Protein AF-A0A957PET6-F1 (afdb_monomer_lite)

Radius of gyration: 12.15 Å; chains: 1; bounding box: 33×23×32 Å

pLDDT: mean 93.17, std 11.03, range [39.0, 98.38]

Foldseek 3Di:
DDPLVVLLLLLLLVLLVVLVCVVVVNDDDPVVVVVSVVVSVSSCVSCPVCSVVSSVNSVPDDPVRSVCSVVVVDD

Sequence (75 aa):
LSLQGESTRAMRLAGAAAAMRDRLQIPLSPAEQNQLDQALTPARQALAEAAAAAWESGRALTLEEAMAEALGSAA

Structure (mmCIF, N/CA/C/O backbone):
data_AF-A0A957PET6-F1
#
_entry.id   AF-A0A957PET6-F1
#
loop_
_atom_site.group_PDB
_atom_site.id
_atom_site.type_symbol
_atom_site.label_atom_id
_atom_site.label_alt_id
_atom_site.label_comp_id
_atom_site.label_asym_id
_atom_site.label_entity_id
_atom_site.label_seq_id
_atom_site.pdbx_PDB_ins_code
_atom_site.Cartn_x
_atom_site.Cartn_y
_atom_site.Cartn_z
_atom_site.occupancy
_atom_site.B_iso_or_equiv
_atom_site.auth_seq_id
_atom_site.auth_comp_id
_atom_site.auth_asym_id
_atom_site.auth_atom_id
_atom_site.pdbx_PDB_model_num
ATOM 1 N N . LEU A 1 1 ? -8.566 12.787 13.964 1.00 56.81 1 LEU A N 1
ATOM 2 C CA . LEU A 1 1 ? -8.622 11.455 13.319 1.00 56.81 1 LEU A CA 1
ATOM 3 C C . LEU A 1 1 ? -7.822 10.495 14.191 1.00 56.81 1 LEU A C 1
ATOM 5 O O . LEU A 1 1 ? -6.853 10.934 14.796 1.00 56.81 1 LEU A O 1
ATOM 9 N N . SER A 1 2 ? -8.263 9.249 14.370 1.00 74.88 2 SER A N 1
ATOM 10 C CA . SER A 1 2 ? -7.498 8.257 15.138 1.00 74.88 2 SER A CA 1
ATOM 11 C C . SER A 1 2 ? -6.364 7.687 14.277 1.00 74.88 2 SER A C 1
ATOM 13 O O . SER A 1 2 ? -6.513 7.565 13.061 1.00 74.88 2 SER A O 1
ATOM 15 N N . LEU A 1 3 ? -5.253 7.287 14.902 1.00 79.81 3 LEU A N 1
ATOM 16 C CA . LEU A 1 3 ? -4.094 6.695 14.214 1.00 79.81 3 LEU A CA 1
ATOM 17 C C . LEU A 1 3 ? -4.473 5.472 13.351 1.00 79.81 3 LEU A C 1
ATOM 19 O O . LEU A 1 3 ? -3.940 5.282 12.260 1.00 79.81 3 LEU A O 1
ATOM 23 N N . GLN A 1 4 ? -5.437 4.663 13.805 1.00 84.88 4 GLN A N 1
ATOM 24 C CA . GLN A 1 4 ? -5.958 3.521 13.042 1.00 84.88 4 GLN A CA 1
ATOM 25 C C . GLN A 1 4 ? -6.763 3.936 11.802 1.00 84.88 4 GLN A C 1
ATOM 27 O O . GLN A 1 4 ? -6.692 3.258 10.776 1.00 84.88 4 GLN A O 1
ATOM 32 N N . GLY A 1 5 ? -7.504 5.048 11.865 1.00 90.38 5 GLY A N 1
ATOM 33 C CA . GLY A 1 5 ? -8.247 5.571 10.717 1.00 90.38 5 GLY A CA 1
ATOM 34 C C . GLY A 1 5 ? -7.309 6.044 9.607 1.00 90.38 5 GLY A C 1
ATOM 35 O O . GLY A 1 5 ? -7.484 5.683 8.445 1.00 90.38 5 GLY A O 1
ATOM 36 N N . GLU A 1 6 ? -6.255 6.777 9.973 1.00 92.38 6 GLU A N 1
ATOM 37 C CA . GLU A 1 6 ? -5.224 7.214 9.023 1.00 92.38 6 GLU A CA 1
ATOM 38 C C . GLU A 1 6 ? -4.428 6.035 8.455 1.00 92.38 6 GLU A C 1
ATOM 40 O O . GLU A 1 6 ? -4.159 5.995 7.255 1.00 92.38 6 GLU A O 1
ATOM 45 N N . SER A 1 7 ? -4.130 5.029 9.283 1.00 96.00 7 SER A N 1
ATOM 46 C CA . SER A 1 7 ? -3.450 3.809 8.837 1.00 96.00 7 SER A CA 1
ATOM 47 C C . SER A 1 7 ? -4.300 3.008 7.847 1.00 96.00 7 SER A C 1
ATOM 49 O O . SER A 1 7 ? -3.790 2.558 6.821 1.00 96.00 7 SER A O 1
ATOM 51 N N . THR A 1 8 ? -5.606 2.866 8.109 1.00 96.31 8 THR A N 1
ATOM 52 C CA . THR A 1 8 ? -6.549 2.194 7.193 1.00 96.31 8 THR A CA 1
ATOM 53 C C . THR A 1 8 ? -6.587 2.899 5.844 1.00 96.31 8 THR A C 1
ATOM 55 O O . THR A 1 8 ? -6.445 2.257 4.804 1.00 96.31 8 THR A O 1
ATOM 58 N N . ARG A 1 9 ? -6.712 4.229 5.866 1.00 95.75 9 ARG A N 1
ATOM 59 C CA . ARG A 1 9 ? -6.719 5.066 4.664 1.00 95.75 9 ARG A CA 1
ATOM 60 C C . ARG A 1 9 ? -5.416 4.943 3.872 1.00 95.75 9 ARG A C 1
ATOM 62 O O . ARG A 1 9 ? -5.452 4.798 2.655 1.00 95.75 9 ARG A O 1
ATOM 69 N N . ALA A 1 10 ? -4.264 4.948 4.545 1.00 96.62 10 ALA A N 1
ATOM 70 C CA . ALA A 1 10 ? -2.967 4.774 3.892 1.00 96.62 10 ALA A CA 1
ATOM 71 C C . ALA A 1 10 ? -2.864 3.419 3.167 1.00 96.62 10 ALA A C 1
ATOM 73 O O . ALA A 1 10 ? -2.462 3.371 2.004 1.00 96.62 10 ALA A O 1
ATOM 74 N N . MET A 1 11 ? -3.282 2.327 3.821 1.00 97.88 11 MET A N 1
ATOM 75 C CA . MET A 1 11 ? -3.281 0.991 3.214 1.00 97.88 11 MET A CA 1
ATOM 76 C C . MET A 1 11 ? -4.236 0.888 2.020 1.00 97.88 11 MET A C 1
ATOM 78 O O . MET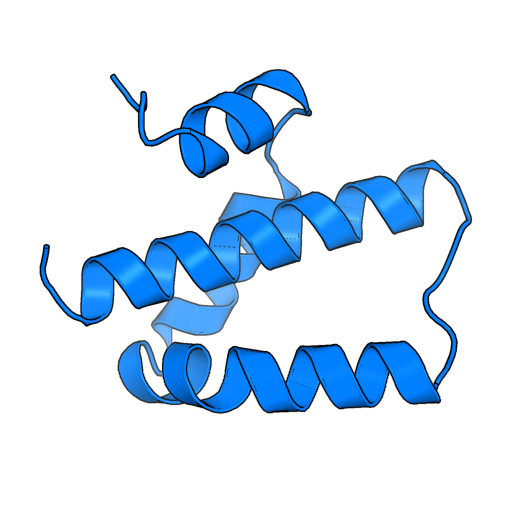 A 1 11 ? -3.865 0.310 0.998 1.00 97.88 11 MET A O 1
ATOM 82 N N . ARG A 1 12 ? -5.436 1.476 2.120 1.00 98.12 12 ARG A N 1
ATOM 83 C CA . ARG A 1 12 ? -6.422 1.499 1.029 1.00 98.12 12 ARG A CA 1
ATOM 84 C C . ARG A 1 12 ? -5.926 2.291 -0.180 1.00 98.12 12 ARG A C 1
ATOM 86 O O . ARG A 1 12 ? -5.949 1.777 -1.295 1.00 98.12 12 ARG A O 1
ATOM 93 N N . LEU A 1 13 ? -5.395 3.497 0.026 1.00 97.94 13 LEU A N 1
ATOM 94 C CA . LEU A 1 13 ? -4.843 4.312 -1.063 1.00 97.94 13 LEU A CA 1
ATOM 95 C C . LEU A 1 13 ? -3.653 3.630 -1.751 1.00 97.94 13 LEU A C 1
ATOM 97 O O . LEU A 1 13 ? -3.543 3.669 -2.977 1.00 97.94 13 LEU A O 1
ATOM 101 N N . ALA A 1 14 ? -2.788 2.956 -0.990 1.00 97.88 14 ALA A N 1
ATOM 102 C CA . ALA A 1 14 ? -1.679 2.205 -1.566 1.00 97.88 14 ALA A CA 1
ATOM 103 C C . ALA A 1 14 ? -2.145 0.981 -2.374 1.00 97.88 14 ALA A C 1
ATOM 105 O O . ALA A 1 14 ? -1.611 0.731 -3.458 1.00 97.88 14 ALA A O 1
ATOM 106 N N . GLY A 1 15 ? -3.166 0.263 -1.895 1.00 98.00 15 GLY A N 1
ATOM 107 C CA . GLY A 1 15 ? -3.812 -0.817 -2.643 1.00 98.00 15 GLY A CA 1
ATOM 108 C C . GLY A 1 15 ? -4.444 -0.319 -3.948 1.00 98.00 15 GLY A C 1
ATOM 109 O O . GLY A 1 15 ? -4.224 -0.909 -5.006 1.00 98.00 15 GLY A O 1
ATOM 110 N N . ALA A 1 16 ? -5.147 0.816 -3.911 1.00 98.38 16 ALA A N 1
ATOM 111 C CA . ALA A 1 16 ? -5.738 1.430 -5.101 1.00 98.38 16 ALA A CA 1
ATOM 112 C C . ALA A 1 16 ? -4.669 1.799 -6.141 1.00 98.38 16 ALA A C 1
ATOM 114 O O . ALA A 1 16 ? -4.767 1.415 -7.309 1.00 98.38 16 ALA A O 1
ATOM 115 N N . ALA A 1 17 ? -3.594 2.466 -5.708 1.00 97.44 17 ALA A N 1
ATOM 116 C CA . ALA A 1 17 ? -2.464 2.793 -6.573 1.00 97.44 17 ALA A CA 1
ATOM 117 C C . ALA A 1 17 ? -1.792 1.534 -7.155 1.00 97.44 17 ALA A C 1
ATOM 119 O O . ALA A 1 17 ? -1.361 1.541 -8.310 1.00 97.44 17 ALA A O 1
ATOM 120 N N . ALA A 1 18 ? -1.730 0.437 -6.391 1.00 97.69 18 ALA A N 1
ATOM 121 C CA . ALA A 1 18 ? -1.227 -0.841 -6.884 1.00 97.69 18 ALA A CA 1
ATOM 122 C C . ALA A 1 18 ? -2.086 -1.422 -8.007 1.00 97.69 18 ALA A C 1
ATOM 124 O O . ALA A 1 18 ? -1.554 -1.737 -9.069 1.00 97.69 18 ALA A O 1
ATOM 125 N N . ALA A 1 19 ? -3.405 -1.469 -7.824 1.00 97.44 19 ALA A N 1
ATOM 126 C CA . ALA A 1 19 ? -4.319 -1.936 -8.861 1.00 97.44 19 ALA A CA 1
ATOM 127 C C . ALA A 1 19 ? -4.246 -1.079 -10.140 1.00 97.44 19 ALA A C 1
ATOM 129 O O . ALA A 1 19 ? -4.342 -1.609 -11.246 1.00 97.44 19 ALA A O 1
ATOM 130 N N . MET A 1 20 ? -4.042 0.237 -10.018 1.00 96.31 20 MET A N 1
ATOM 131 C CA . MET A 1 20 ? -3.862 1.124 -11.176 1.00 96.31 20 MET A CA 1
ATOM 132 C C . MET A 1 20 ? -2.587 0.802 -11.956 1.00 96.31 20 MET A C 1
ATOM 134 O O . MET A 1 20 ? -2.635 0.664 -13.176 1.00 96.31 20 MET A O 1
ATOM 138 N N . ARG A 1 21 ? -1.459 0.638 -11.261 1.00 96.69 21 ARG A N 1
ATOM 139 C CA . ARG A 1 21 ? -0.188 0.240 -11.880 1.00 96.69 21 ARG A CA 1
ATOM 140 C C . ARG A 1 21 ? -0.284 -1.111 -12.587 1.00 96.69 21 ARG A C 1
ATOM 142 O O . ARG A 1 21 ? 0.205 -1.226 -13.708 1.00 96.69 21 ARG A O 1
ATOM 149 N N . ASP A 1 22 ? -0.960 -2.087 -11.977 1.00 96.25 22 ASP A N 1
ATOM 150 C CA . ASP A 1 22 ? -1.211 -3.400 -12.587 1.00 96.25 22 ASP A CA 1
ATOM 151 C C . ASP A 1 22 ? -2.025 -3.254 -13.884 1.00 96.25 22 ASP A C 1
ATOM 153 O O . ASP A 1 22 ? -1.648 -3.788 -14.925 1.00 96.25 22 ASP A O 1
ATOM 157 N N . ARG A 1 23 ? -3.120 -2.481 -13.857 1.00 95.50 23 ARG A N 1
ATOM 158 C CA . ARG A 1 23 ? -3.974 -2.231 -15.036 1.00 95.50 23 ARG A CA 1
ATOM 159 C C . ARG A 1 23 ? -3.220 -1.531 -16.165 1.00 95.50 23 ARG A C 1
ATOM 161 O O . ARG A 1 23 ? -3.424 -1.861 -17.328 1.00 95.50 23 ARG A O 1
ATOM 168 N N . LEU A 1 24 ? -2.357 -0.577 -15.821 1.00 96.19 24 LEU A N 1
ATOM 169 C CA . LEU A 1 24 ? -1.567 0.190 -16.784 1.00 96.19 24 LEU A CA 1
ATOM 170 C C . LEU A 1 24 ? -0.310 -0.549 -17.261 1.00 96.19 24 LEU A C 1
ATOM 172 O O . LEU A 1 24 ? 0.330 -0.081 -18.196 1.00 96.19 24 LEU A O 1
ATOM 176 N N . GLN A 1 25 ? 0.037 -1.686 -16.645 1.00 97.44 25 GLN A N 1
ATOM 177 C CA . GLN A 1 25 ? 1.290 -2.410 -16.888 1.00 97.44 25 GLN A CA 1
ATOM 178 C C . GLN A 1 25 ? 2.532 -1.535 -16.637 1.00 97.44 25 GLN A C 1
ATOM 180 O O . GLN A 1 25 ? 3.540 -1.635 -17.333 1.00 97.44 25 GLN A O 1
ATOM 185 N N . ILE A 1 26 ? 2.456 -0.678 -15.614 1.00 96.50 26 ILE A N 1
ATOM 186 C CA . ILE A 1 26 ? 3.543 0.210 -15.185 1.00 96.50 26 ILE A CA 1
ATOM 187 C C . ILE A 1 26 ? 3.947 -0.203 -13.764 1.00 96.50 26 ILE A C 1
ATOM 189 O O . ILE A 1 26 ? 3.492 0.402 -12.787 1.00 96.50 26 ILE A O 1
ATOM 193 N N . PRO A 1 27 ? 4.739 -1.281 -13.611 1.00 95.62 27 PRO A N 1
ATOM 194 C CA . PRO A 1 27 ? 5.218 -1.690 -12.301 1.00 95.62 27 PRO A CA 1
ATOM 195 C C . PRO A 1 27 ? 6.170 -0.636 -11.730 1.00 95.62 27 PRO A C 1
ATOM 197 O O . PRO A 1 27 ? 6.853 0.074 -12.468 1.00 95.62 27 PRO A O 1
ATOM 200 N N . LEU A 1 28 ? 6.242 -0.567 -10.401 1.00 97.25 28 LEU A N 1
ATOM 201 C CA . LEU A 1 28 ? 7.297 0.190 -9.734 1.00 97.25 28 LEU A CA 1
ATOM 202 C C . LEU A 1 28 ? 8.648 -0.482 -9.987 1.00 97.25 28 LEU A C 1
ATOM 204 O O . LEU A 1 28 ? 8.750 -1.712 -10.009 1.00 97.25 28 LEU A O 1
ATOM 208 N N . SER A 1 29 ? 9.699 0.320 -10.116 1.00 97.88 29 SER A N 1
ATOM 209 C CA . SER A 1 29 ? 11.062 -0.191 -10.021 1.00 97.88 29 SER A CA 1
ATOM 210 C C . SER A 1 29 ? 11.310 -0.795 -8.628 1.00 97.88 29 SER A C 1
ATOM 212 O O . SER A 1 29 ? 10.644 -0.425 -7.654 1.00 97.88 29 SER A O 1
ATOM 214 N N . PRO A 1 30 ? 12.311 -1.681 -8.470 1.00 97.75 30 PRO A N 1
ATOM 215 C CA . PRO A 1 30 ? 12.634 -2.257 -7.164 1.00 97.75 30 PRO A CA 1
ATOM 216 C C . PRO A 1 30 ? 12.926 -1.206 -6.080 1.00 97.75 30 PRO A C 1
ATOM 218 O O . PRO A 1 30 ? 12.586 -1.400 -4.914 1.00 97.75 30 PRO A O 1
ATOM 221 N N . ALA A 1 31 ? 13.533 -0.076 -6.456 1.00 98.12 31 ALA A N 1
ATOM 222 C CA . ALA A 1 31 ? 13.823 1.013 -5.530 1.00 98.12 31 ALA A CA 1
ATOM 223 C C . ALA A 1 31 ? 12.542 1.714 -5.047 1.00 98.12 31 ALA A C 1
ATOM 225 O O . ALA A 1 31 ? 12.395 1.954 -3.850 1.00 98.12 31 ALA A O 1
ATOM 226 N N . GLU A 1 32 ? 11.601 1.995 -5.950 1.00 97.81 32 GLU A N 1
ATOM 227 C CA . GLU A 1 32 ? 10.312 2.612 -5.613 1.00 97.81 32 GLU A CA 1
ATOM 228 C C . GLU A 1 32 ? 9.432 1.671 -4.783 1.00 97.81 32 GLU A C 1
ATOM 230 O O . GLU A 1 32 ? 8.805 2.108 -3.819 1.00 97.81 32 GLU A O 1
ATOM 235 N N . GLN A 1 33 ? 9.429 0.372 -5.100 1.00 97.69 33 GLN A N 1
ATOM 236 C CA . GLN A 1 33 ? 8.710 -0.630 -4.311 1.00 97.69 33 GLN A CA 1
ATOM 237 C C . GLN A 1 33 ? 9.250 -0.693 -2.873 1.00 97.69 33 GLN A C 1
ATOM 239 O O . GLN A 1 33 ? 8.474 -0.634 -1.922 1.00 97.69 33 GLN A O 1
ATOM 244 N N . ASN A 1 34 ? 10.577 -0.698 -2.699 1.00 97.81 34 ASN A N 1
ATOM 245 C CA . ASN A 1 34 ? 11.199 -0.659 -1.373 1.00 97.81 34 ASN A CA 1
ATOM 246 C C . ASN A 1 34 ? 10.856 0.619 -0.591 1.00 97.81 34 ASN A C 1
ATOM 248 O O . ASN A 1 34 ? 10.634 0.554 0.618 1.00 97.81 34 ASN A O 1
ATOM 252 N N . GLN A 1 35 ? 10.811 1.777 -1.258 1.00 98.06 35 GLN A N 1
ATOM 253 C CA . GLN A 1 35 ? 10.399 3.034 -0.624 1.00 98.06 35 GLN A CA 1
ATOM 254 C C . GLN A 1 35 ? 8.935 2.983 -0.175 1.00 98.06 35 GLN A C 1
ATOM 256 O O . GLN A 1 35 ? 8.628 3.367 0.955 1.00 98.06 35 GLN A O 1
ATOM 261 N N . LEU A 1 36 ? 8.042 2.462 -1.023 1.00 97.31 36 LEU A N 1
ATOM 262 C CA . LEU A 1 36 ? 6.632 2.276 -0.689 1.00 97.31 36 LEU A CA 1
ATOM 263 C C . LEU A 1 36 ? 6.462 1.340 0.515 1.00 97.31 36 LEU A C 1
ATOM 265 O O . LEU A 1 36 ? 5.715 1.650 1.442 1.00 97.31 36 LEU A O 1
ATOM 269 N N . ASP A 1 37 ? 7.178 0.217 0.539 1.00 97.00 37 ASP A N 1
ATOM 270 C CA . ASP A 1 37 ? 7.076 -0.751 1.630 1.00 97.00 37 ASP A CA 1
ATOM 271 C C . ASP A 1 37 ? 7.578 -0.200 2.968 1.00 97.00 37 ASP A C 1
ATOM 273 O O . ASP A 1 37 ? 6.956 -0.445 4.009 1.00 97.00 37 A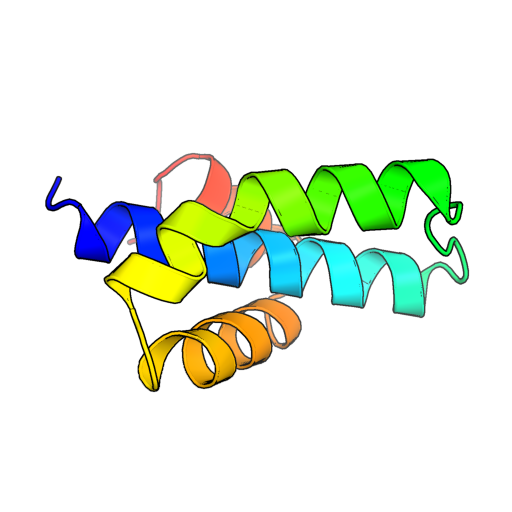SP A O 1
ATOM 277 N N . GLN A 1 38 ? 8.645 0.599 2.948 1.00 97.75 38 GLN A N 1
ATOM 278 C CA . GLN A 1 38 ? 9.118 1.313 4.135 1.00 97.75 38 GLN A CA 1
ATOM 279 C C . GLN A 1 38 ? 8.088 2.342 4.611 1.00 97.75 38 GLN A C 1
ATOM 281 O O . GLN A 1 38 ? 7.744 2.354 5.794 1.00 97.75 38 GLN A O 1
ATOM 286 N N . ALA A 1 39 ? 7.528 3.144 3.699 1.00 96.62 39 ALA A N 1
ATOM 287 C CA . ALA A 1 39 ? 6.524 4.154 4.031 1.00 96.62 39 ALA A CA 1
ATOM 288 C C . ALA A 1 39 ? 5.244 3.554 4.643 1.00 96.62 39 ALA A C 1
ATOM 290 O O . ALA A 1 39 ? 4.628 4.169 5.512 1.00 96.62 39 ALA A O 1
ATOM 291 N N . LEU A 1 40 ? 4.858 2.338 4.239 1.00 97.19 40 LEU A N 1
ATOM 292 C CA . LEU A 1 40 ? 3.674 1.643 4.759 1.00 97.19 40 LEU A CA 1
ATOM 293 C C . LEU A 1 40 ? 3.921 0.850 6.045 1.00 97.19 40 LEU A C 1
ATOM 295 O O . LEU A 1 40 ? 2.962 0.375 6.656 1.00 97.19 40 LEU A O 1
ATOM 299 N N . THR A 1 41 ? 5.172 0.697 6.485 1.00 97.69 41 THR A N 1
ATOM 300 C CA . THR A 1 41 ? 5.502 -0.080 7.692 1.00 97.69 41 THR A CA 1
ATOM 301 C C . THR A 1 41 ? 4.728 0.389 8.937 1.00 97.69 41 THR A C 1
ATOM 303 O O . THR A 1 41 ? 4.128 -0.467 9.592 1.00 97.69 41 THR A O 1
ATOM 306 N N . PRO A 1 42 ? 4.624 1.699 9.246 1.00 96.19 42 PRO A N 1
ATOM 307 C CA . PRO A 1 42 ? 3.854 2.168 10.400 1.00 96.19 42 PRO A CA 1
ATOM 308 C C . PRO A 1 42 ? 2.363 1.818 10.311 1.00 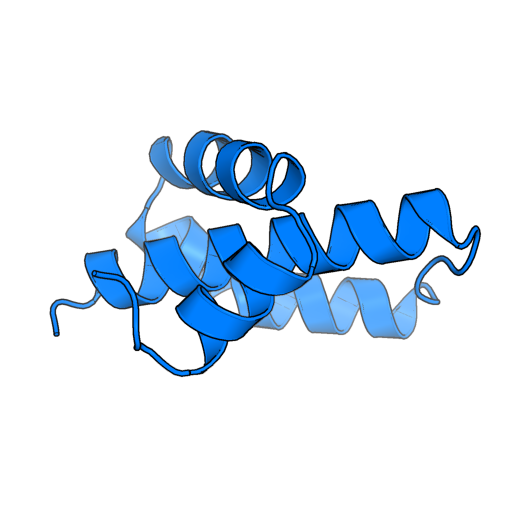96.19 42 PRO A C 1
ATOM 310 O O . PRO A 1 42 ? 1.771 1.380 11.295 1.00 96.19 42 PRO A O 1
ATOM 313 N N . ALA A 1 43 ? 1.761 1.952 9.124 1.00 96.25 43 ALA A N 1
ATOM 314 C CA . ALA A 1 43 ? 0.350 1.635 8.911 1.00 96.25 43 ALA A CA 1
ATOM 315 C C . ALA A 1 43 ? 0.080 0.129 9.052 1.00 96.25 43 ALA A C 1
ATOM 317 O O . ALA A 1 43 ? -0.897 -0.269 9.686 1.00 96.25 43 ALA A O 1
ATOM 318 N N . ARG A 1 44 ? 0.979 -0.719 8.530 1.00 96.56 44 ARG A N 1
ATOM 319 C CA . ARG A 1 44 ? 0.907 -2.177 8.714 1.00 96.56 44 ARG A CA 1
ATOM 320 C C . ARG A 1 44 ? 1.008 -2.560 10.190 1.00 96.56 44 ARG A C 1
ATOM 322 O O . ARG A 1 44 ? 0.223 -3.379 10.653 1.00 96.56 44 ARG A O 1
ATOM 329 N N . GLN A 1 45 ? 1.920 -1.941 10.940 1.00 96.25 45 GLN A N 1
ATOM 330 C CA . GLN A 1 45 ? 2.079 -2.192 12.377 1.00 96.25 45 GLN A CA 1
ATOM 331 C C . GLN A 1 45 ? 0.857 -1.745 13.188 1.00 96.25 45 GLN A C 1
ATOM 333 O O . GLN A 1 45 ? 0.422 -2.468 14.079 1.00 96.25 45 GLN A O 1
ATOM 338 N N . ALA A 1 46 ? 0.280 -0.586 12.868 1.00 96.12 46 ALA A N 1
ATOM 339 C CA . ALA A 1 46 ? -0.886 -0.056 13.573 1.00 96.12 46 ALA A CA 1
ATOM 340 C C . ALA A 1 46 ? -2.168 -0.878 13.342 1.00 96.12 46 ALA A C 1
ATOM 342 O O . ALA A 1 46 ? -3.042 -0.902 14.210 1.00 96.12 46 ALA A O 1
ATOM 343 N N . LEU A 1 47 ? -2.293 -1.525 12.178 1.00 96.25 47 LEU A N 1
ATOM 344 C CA . LEU A 1 47 ? -3.471 -2.313 11.798 1.00 96.25 47 LEU A CA 1
ATOM 345 C C . LEU A 1 47 ? -3.329 -3.814 12.064 1.00 96.25 47 LEU A C 1
ATOM 347 O O . LEU A 1 47 ? -4.347 -4.500 12.151 1.00 96.25 47 LEU A O 1
ATOM 351 N N . ALA A 1 48 ? -2.099 -4.324 12.169 1.00 96.00 48 ALA A N 1
ATOM 352 C CA . ALA A 1 48 ? -1.810 -5.751 12.287 1.00 96.00 48 ALA A CA 1
ATOM 353 C C . ALA A 1 48 ? -2.584 -6.569 11.229 1.00 96.00 48 ALA A C 1
ATOM 355 O O . ALA A 1 48 ? -2.481 -6.290 10.033 1.00 96.00 48 ALA A O 1
ATOM 356 N N . GLU A 1 49 ? -3.403 -7.531 11.656 1.00 94.25 49 GLU A N 1
ATOM 357 C CA . GLU A 1 49 ? -4.205 -8.405 10.786 1.00 94.25 49 GLU A CA 1
ATOM 358 C C . GLU A 1 49 ? -5.157 -7.637 9.846 1.00 94.25 49 GLU A C 1
ATOM 360 O O . GLU A 1 49 ? -5.464 -8.098 8.746 1.00 94.25 49 GLU A O 1
ATOM 365 N N . ALA A 1 50 ? -5.595 -6.428 10.224 1.00 95.62 50 ALA A N 1
ATOM 366 C CA . ALA A 1 50 ? -6.479 -5.615 9.388 1.00 95.62 50 ALA A CA 1
ATOM 367 C C . ALA A 1 50 ? -5.760 -4.975 8.183 1.00 95.62 50 ALA A C 1
ATOM 369 O O . ALA A 1 50 ? -6.420 -4.500 7.256 1.00 95.62 50 ALA A O 1
ATOM 370 N N . ALA A 1 51 ? -4.422 -4.970 8.157 1.00 96.75 51 ALA A N 1
ATOM 371 C CA . ALA A 1 51 ? -3.645 -4.336 7.093 1.00 96.75 51 ALA A CA 1
ATOM 372 C C . ALA A 1 51 ? -3.896 -4.986 5.722 1.00 96.75 51 ALA A C 1
ATOM 374 O O . ALA A 1 51 ? -4.062 -4.282 4.726 1.00 96.75 51 ALA A O 1
ATOM 375 N N . ALA A 1 52 ? -3.961 -6.321 5.672 1.00 96.94 52 ALA A N 1
ATOM 376 C CA . ALA A 1 52 ? -4.202 -7.062 4.434 1.00 96.94 52 ALA A CA 1
ATOM 377 C C . ALA A 1 52 ? -5.617 -6.812 3.886 1.00 96.94 52 ALA A C 1
ATOM 379 O O . ALA A 1 52 ? -5.790 -6.584 2.689 1.00 96.94 52 ALA A O 1
ATOM 380 N N . ALA A 1 53 ? -6.622 -6.775 4.766 1.00 97.69 53 ALA A N 1
ATOM 381 C CA . ALA A 1 53 ? -7.996 -6.462 4.383 1.00 97.69 53 ALA A CA 1
ATOM 382 C C . ALA A 1 53 ? -8.133 -5.016 3.874 1.00 97.69 53 ALA A C 1
ATOM 384 O O . ALA A 1 53 ? -8.794 -4.777 2.865 1.00 97.69 53 ALA A O 1
ATOM 385 N N . ALA A 1 54 ? -7.473 -4.054 4.530 1.00 97.69 54 ALA A N 1
ATOM 386 C CA . ALA A 1 54 ? -7.451 -2.663 4.084 1.00 97.69 54 ALA A CA 1
ATOM 387 C C . ALA A 1 54 ? -6.768 -2.511 2.713 1.00 97.69 54 ALA A C 1
ATOM 389 O O . ALA A 1 54 ? -7.269 -1.786 1.856 1.00 97.69 54 ALA A O 1
ATOM 390 N N . TRP A 1 55 ? -5.668 -3.231 2.477 1.00 98.19 55 TRP A N 1
ATOM 391 C CA . TRP A 1 55 ? -5.010 -3.275 1.171 1.00 98.19 55 TRP A CA 1
ATOM 392 C C . TRP A 1 55 ? -5.942 -3.799 0.074 1.00 98.19 55 TRP A C 1
ATOM 394 O O . TRP A 1 55 ? -6.109 -3.138 -0.951 1.00 98.19 55 TRP A O 1
ATOM 404 N N . GLU A 1 56 ? -6.583 -4.952 0.289 1.00 98.25 56 GLU A N 1
ATOM 405 C CA . GLU A 1 56 ? -7.466 -5.553 -0.718 1.00 98.25 56 GLU A CA 1
ATOM 406 C C . GLU A 1 56 ? -8.715 -4.699 -0.966 1.00 98.25 56 GLU A C 1
ATOM 408 O O . GLU A 1 56 ? -9.105 -4.485 -2.112 1.00 98.25 56 GLU A O 1
ATOM 413 N N . SER A 1 57 ? -9.282 -4.107 0.090 1.00 97.81 57 SER A N 1
ATOM 414 C CA . SER A 1 57 ? -10.356 -3.119 -0.046 1.00 97.81 57 SER A CA 1
ATOM 415 C C . SER A 1 57 ? -9.927 -1.924 -0.898 1.00 97.81 57 SER A C 1
ATOM 417 O O . SER A 1 57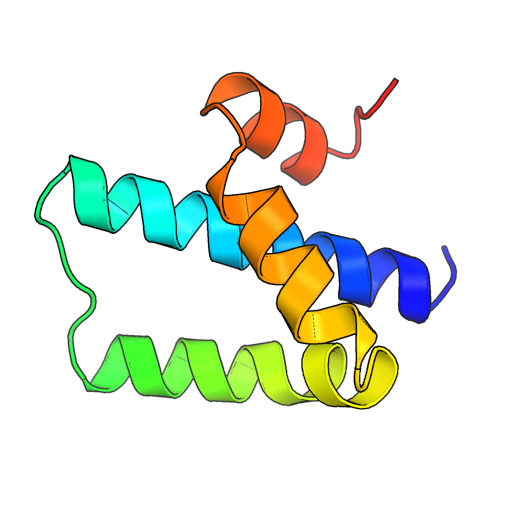 ? -10.744 -1.402 -1.648 1.00 97.81 57 SER A O 1
ATOM 419 N N . GLY A 1 58 ? -8.668 -1.498 -0.790 1.00 97.94 58 GLY A N 1
ATOM 420 C CA . GLY A 1 58 ? -8.082 -0.465 -1.634 1.00 97.94 58 GLY A CA 1
ATOM 421 C C . GLY A 1 58 ? -7.958 -0.881 -3.096 1.00 97.94 58 GLY A C 1
ATOM 422 O O . GLY A 1 58 ? -8.303 -0.115 -3.991 1.00 97.94 58 GLY A O 1
ATOM 423 N N . ARG A 1 59 ? -7.505 -2.113 -3.359 1.00 98.19 59 ARG A N 1
ATOM 424 C CA . ARG A 1 59 ? -7.372 -2.647 -4.729 1.00 98.19 59 ARG A CA 1
ATOM 425 C C . ARG A 1 59 ? -8.703 -2.719 -5.478 1.00 98.19 59 ARG A C 1
ATOM 427 O O . ARG A 1 59 ? -8.711 -2.652 -6.708 1.00 98.19 59 ARG A O 1
ATOM 434 N N . ALA A 1 60 ? -9.808 -2.856 -4.749 1.00 97.81 60 ALA A N 1
ATOM 435 C CA . ALA A 1 60 ? -11.152 -2.880 -5.310 1.00 97.81 60 ALA A CA 1
AT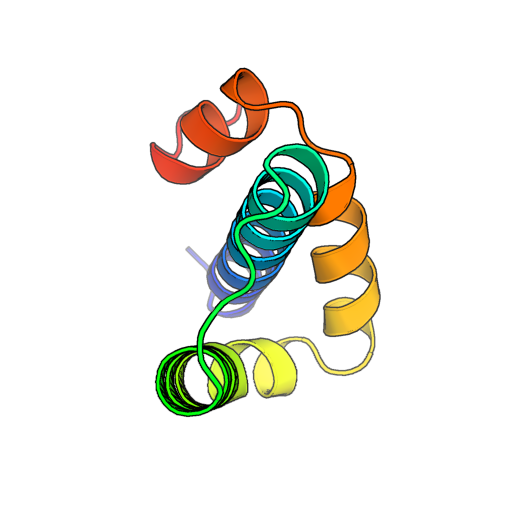OM 436 C C . ALA A 1 60 ? -11.679 -1.494 -5.732 1.00 97.81 60 ALA A C 1
ATOM 438 O O . ALA A 1 60 ? -12.655 -1.446 -6.476 1.00 97.81 60 ALA A O 1
ATOM 439 N N . LEU A 1 61 ? -11.045 -0.393 -5.304 1.00 97.12 61 LEU A N 1
ATOM 440 C CA . LEU A 1 61 ? -11.525 0.960 -5.593 1.00 97.12 61 LEU A CA 1
ATOM 441 C C . LEU A 1 61 ? -11.424 1.321 -7.082 1.00 97.12 61 LEU A C 1
ATOM 443 O O . LEU A 1 61 ? -10.479 0.946 -7.797 1.00 97.12 61 LEU A O 1
ATOM 447 N N . THR A 1 62 ? -12.386 2.120 -7.541 1.00 95.56 62 THR A N 1
ATOM 448 C CA . THR A 1 62 ? -12.264 2.878 -8.790 1.00 95.56 62 THR A CA 1
ATOM 449 C C . THR A 1 62 ? -11.296 4.055 -8.624 1.00 95.56 62 THR A C 1
ATOM 451 O O . THR A 1 62 ? -10.857 4.388 -7.519 1.00 95.56 62 THR A O 1
ATOM 454 N N . LEU A 1 63 ? -10.934 4.702 -9.738 1.00 93.38 63 LEU A N 1
ATOM 455 C CA . LEU A 1 63 ? -10.110 5.911 -9.692 1.00 93.38 63 LEU A CA 1
ATOM 456 C C . LEU A 1 63 ? -10.829 7.038 -8.945 1.00 93.38 63 LEU A C 1
ATOM 458 O O . LEU A 1 63 ? -10.223 7.705 -8.111 1.00 93.38 63 LEU A O 1
ATOM 462 N N . GLU A 1 64 ? -12.122 7.207 -9.202 1.00 95.12 64 GLU A N 1
ATOM 463 C CA . GLU A 1 64 ? -12.959 8.227 -8.579 1.00 95.12 64 GLU A CA 1
ATOM 464 C C . GLU A 1 64 ? -13.073 8.011 -7.064 1.00 95.12 64 GLU A C 1
ATOM 466 O O . GLU A 1 64 ? -12.922 8.958 -6.293 1.00 95.12 64 GLU A O 1
ATOM 471 N N . GLU A 1 65 ? -13.270 6.766 -6.623 1.00 95.88 65 GLU A N 1
ATOM 472 C CA . GLU A 1 65 ? -13.337 6.419 -5.200 1.00 95.88 65 GLU A CA 1
ATOM 473 C C . GLU A 1 65 ? -11.993 6.642 -4.498 1.00 95.88 65 GLU A C 1
ATOM 475 O O . GLU A 1 65 ? -11.947 7.230 -3.416 1.00 95.88 65 GLU A O 1
ATOM 480 N N . ALA A 1 66 ? -10.884 6.243 -5.131 1.00 95.25 66 ALA A N 1
ATOM 481 C CA . ALA A 1 66 ? -9.546 6.481 -4.599 1.00 95.25 66 ALA A CA 1
ATOM 482 C C . ALA A 1 66 ? -9.234 7.984 -4.483 1.00 95.25 66 ALA A C 1
ATOM 484 O O . ALA A 1 66 ? -8.639 8.422 -3.497 1.00 95.25 66 ALA A O 1
ATOM 485 N N . MET A 1 67 ? -9.667 8.792 -5.457 1.00 94.81 67 MET A N 1
ATOM 486 C CA . MET A 1 67 ? -9.532 10.251 -5.408 1.00 94.81 67 MET A CA 1
ATOM 487 C C . MET A 1 67 ? -10.373 10.869 -4.287 1.00 94.81 67 MET A C 1
ATOM 489 O O . MET A 1 67 ? -9.861 11.705 -3.541 1.00 94.81 67 MET A O 1
ATOM 493 N N . ALA A 1 68 ? -11.631 10.450 -4.126 1.00 94.75 68 ALA A N 1
ATOM 494 C CA . ALA A 1 68 ? -12.487 10.915 -3.035 1.00 94.75 68 ALA A CA 1
ATOM 495 C C . ALA A 1 68 ? -11.884 10.568 -1.662 1.00 94.75 68 ALA A C 1
ATOM 497 O O . ALA A 1 68 ? -11.816 11.414 -0.764 1.00 94.75 68 ALA A O 1
ATOM 498 N N . GLU A 1 69 ? -11.354 9.351 -1.518 1.00 93.06 69 GLU A N 1
ATOM 499 C CA . GLU A 1 69 ? -10.674 8.913 -0.303 1.00 93.06 69 GLU A CA 1
ATOM 500 C C . GLU A 1 69 ? -9.386 9.719 -0.051 1.00 93.06 69 GLU A C 1
ATOM 502 O O . GLU A 1 69 ? -9.123 10.116 1.088 1.00 93.06 69 GLU A O 1
ATOM 507 N N . ALA A 1 70 ? -8.614 10.059 -1.091 1.00 92.38 70 ALA A N 1
ATOM 508 C CA . ALA A 1 70 ? -7.399 10.880 -1.003 1.00 92.38 70 ALA A CA 1
ATOM 509 C C . ALA A 1 70 ? -7.671 12.357 -0.667 1.00 92.38 70 ALA A C 1
ATOM 511 O O . ALA A 1 70 ? -6.865 12.998 0.011 1.00 92.38 70 ALA A O 1
ATOM 512 N N . LEU A 1 71 ? -8.826 12.885 -1.063 1.00 92.56 71 LEU A N 1
ATOM 513 C CA . LEU A 1 71 ? -9.258 14.244 -0.726 1.00 92.56 71 LEU A CA 1
ATOM 514 C C . LEU A 1 71 ? -9.927 14.332 0.653 1.00 92.56 71 LEU A C 1
ATOM 516 O O . LEU A 1 71 ? -10.122 15.428 1.171 1.00 92.56 71 LEU A O 1
ATOM 520 N N . GLY A 1 72 ? -10.243 13.190 1.273 1.00 79.62 72 GLY A N 1
ATOM 521 C CA . GLY A 1 72 ? -10.934 13.151 2.564 1.00 79.62 72 GLY A CA 1
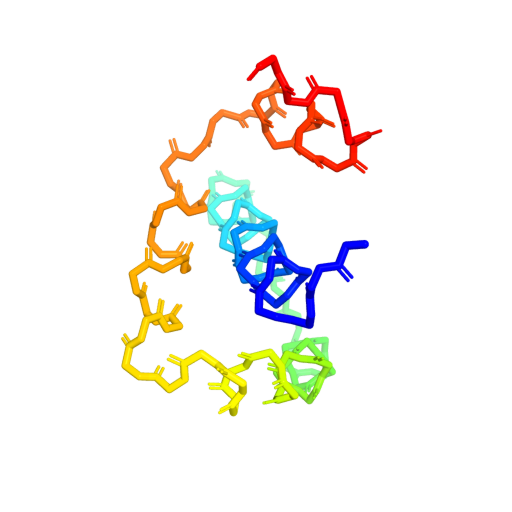ATOM 522 C C . GLY A 1 72 ? -12.421 13.495 2.454 1.00 79.62 72 GLY A C 1
ATOM 523 O O . GLY A 1 72 ? -13.060 13.754 3.467 1.00 79.62 72 GLY A O 1
ATOM 524 N N . SER A 1 73 ? -12.972 13.479 1.238 1.00 59.56 73 SER A N 1
ATOM 525 C CA . SER A 1 73 ? -14.392 13.669 0.943 1.00 59.56 73 SER A CA 1
ATOM 526 C C . SER A 1 73 ? -15.105 12.321 0.826 1.00 59.56 73 SER A C 1
ATOM 528 O O . SER A 1 73 ? -15.875 12.097 -0.109 1.00 59.56 73 SER A O 1
ATOM 530 N N . ALA A 1 74 ? -14.792 11.387 1.723 1.00 47.94 74 ALA A N 1
ATOM 531 C CA . ALA A 1 74 ? -15.586 10.178 1.863 1.00 47.94 74 ALA A CA 1
ATOM 532 C C . ALA A 1 74 ? -16.898 10.579 2.555 1.00 47.94 74 ALA A C 1
ATOM 534 O O . ALA A 1 74 ? -16.859 11.122 3.661 1.00 47.94 74 ALA A O 1
ATOM 535 N N . ALA A 1 75 ? -18.014 10.409 1.843 1.00 39.00 75 ALA A N 1
ATOM 536 C CA . ALA A 1 75 ? -19.367 10.606 2.358 1.00 39.00 75 ALA A CA 1
ATOM 537 C C . ALA A 1 75 ? -19.656 9.707 3.571 1.00 39.00 75 ALA A C 1
ATOM 539 O O . ALA A 1 75 ? -19.088 8.591 3.624 1.00 39.00 75 ALA A O 1
#

Secondary structure (DSSP, 8-state):
--HHHHHHHHHHHHHHHHHHHHHHT-PPPHHHHHHHHHHHHHHHHHHTTHHHHHHHHHHT--HHHHHHHHHT---